Protein AF-A0A969XQP1-F1 (afdb_monomer)

Neare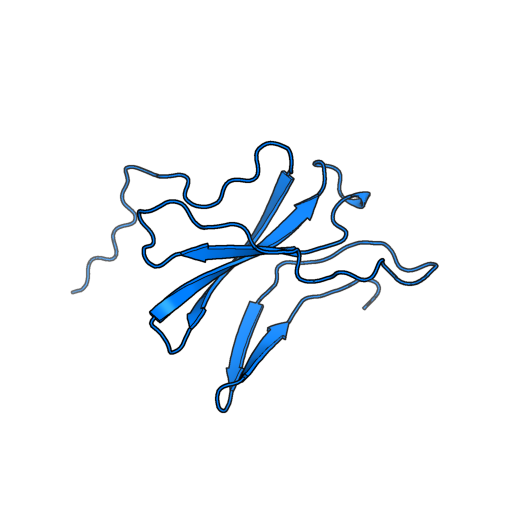st PDB structures (foldseek):
  3vsf-assembly4_D  TM=7.258E-01  e=1.001E-01  Acetivibrio thermocellus ATCC 27405
  5ay9-assembly1_A  TM=5.549E-01  e=4.417E-02  Ruminococcus albus 7 = DSM 20455
  6xn2-assembly2_B  TM=7.664E-01  e=2.670E-01  Xanthomonas citri pv. citri str. 306
  6xn1-assembly1_A  TM=7.676E-01  e=2.978E-01  Xanthomonas citri pv. citri str. 306
  3wau-assembly1_A  TM=5.712E-01  e=1.371E+00  Bacteroides fragilis NCTC 9343

Radius of gyration: 15.29 Å; Cα contacts (8 Å, |Δi|>4): 199; chains: 1; bounding box: 38×35×37 Å

Mean predicted aligned error: 5.05 Å

Sequence (103 aa):
MRTLRLDGPWRRIVHYPDRHLNDFCLFRDRDGVWHAIGIVGTGTWDSEQTLFHAVGDDLEAPFTPLPDVLAEPAAAGVAPQKHAPFVICREGVYHLFYRRPPG

Foldseek 3Di:
DDPPDPDDDDDDQEDDPQKDWDAWDWDAAPVQKIKIKGFIARPDQQRRQFIWIWIDNDPRHHTHTDDTPPPDADDPPFRRHKDHWDWDDDPRDIDIDIDGPPD

Structure (mmCIF, N/CA/C/O backbone):
data_AF-A0A969XQP1-F1
#
_entry.id   AF-A0A969XQP1-F1
#
loop_
_atom_site.group_PDB
_atom_site.id
_atom_site.type_symbol
_atom_site.label_atom_id
_atom_site.label_alt_id
_atom_site.label_comp_id
_atom_site.label_asym_id
_atom_site.label_entity_id
_atom_site.label_seq_id
_atom_site.pdbx_PDB_ins_code
_atom_site.Cartn_x
_atom_site.Cartn_y
_atom_site.Cartn_z
_atom_site.occupancy
_atom_site.B_iso_or_equiv
_atom_site.auth_seq_id
_atom_site.auth_comp_id
_atom_site.auth_asym_id
_atom_site.auth_atom_id
_atom_site.pdbx_PDB_model_num
ATOM 1 N N . MET A 1 1 ? -23.831 23.789 9.005 1.00 57.47 1 MET A N 1
ATOM 2 C CA . MET A 1 1 ? -22.797 23.628 7.955 1.00 57.47 1 MET A CA 1
ATOM 3 C C . MET A 1 1 ? -21.629 22.863 8.554 1.00 57.47 1 MET A C 1
ATOM 5 O O . MET A 1 1 ? -21.173 23.254 9.619 1.00 57.47 1 MET A O 1
ATOM 9 N N . ARG A 1 2 ? -21.176 21.766 7.933 1.00 62.16 2 ARG A N 1
ATOM 10 C CA . ARG A 1 2 ? -19.904 21.128 8.310 1.00 62.16 2 ARG A CA 1
ATOM 11 C C . ARG A 1 2 ? -18.780 21.947 7.682 1.00 62.16 2 ARG A C 1
ATOM 13 O O . ARG A 1 2 ? -18.635 21.934 6.465 1.00 62.16 2 ARG A O 1
ATOM 20 N N . THR A 1 3 ? -18.019 22.669 8.493 1.00 70.50 3 THR A N 1
ATOM 21 C CA . THR A 1 3 ? -16.763 23.275 8.047 1.00 70.50 3 THR A CA 1
ATOM 22 C C . THR A 1 3 ? -15.738 22.151 7.941 1.00 70.50 3 THR A C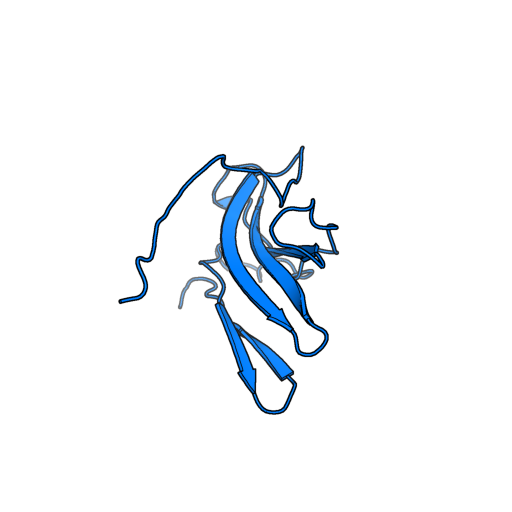 1
ATOM 24 O O . THR A 1 3 ? -15.233 21.679 8.956 1.00 70.50 3 THR A O 1
ATOM 27 N N . LEU A 1 4 ? -15.486 21.660 6.727 1.00 73.69 4 LEU A N 1
ATOM 28 C CA . LEU A 1 4 ? -14.368 20.754 6.475 1.00 73.69 4 LEU A CA 1
ATOM 29 C C . LEU A 1 4 ? -13.098 21.601 6.523 1.00 73.69 4 LEU A C 1
ATOM 31 O O . LEU A 1 4 ? -12.833 22.379 5.609 1.00 73.69 4 LEU A O 1
ATOM 35 N N . ARG A 1 5 ? -12.359 21.511 7.626 1.00 84.69 5 ARG A N 1
ATOM 36 C CA . ARG A 1 5 ? -11.082 22.199 7.782 1.00 84.69 5 ARG A CA 1
ATOM 37 C C . ARG A 1 5 ? -9.969 21.182 7.575 1.00 84.69 5 ARG A C 1
ATOM 39 O O . ARG A 1 5 ? -9.907 20.190 8.292 1.00 84.69 5 ARG A O 1
ATOM 46 N N . LEU A 1 6 ? -9.118 21.430 6.585 1.00 83.38 6 LEU A N 1
ATOM 47 C CA . LEU A 1 6 ? -7.792 20.826 6.546 1.00 83.38 6 LEU A CA 1
ATOM 48 C C . LEU A 1 6 ? -6.948 21.611 7.548 1.00 83.38 6 LEU A C 1
ATOM 50 O O . LEU A 1 6 ? -6.759 22.814 7.375 1.00 83.38 6 LEU A O 1
ATOM 54 N N . ASP A 1 7 ? -6.534 20.960 8.628 1.00 82.81 7 ASP A N 1
ATOM 55 C CA . ASP A 1 7 ? -5.799 21.594 9.719 1.00 82.81 7 ASP A CA 1
ATOM 56 C C . ASP A 1 7 ? -4.662 20.682 10.166 1.00 82.81 7 ASP A C 1
ATOM 58 O O . ASP A 1 7 ? -4.780 19.456 10.128 1.00 82.81 7 ASP A O 1
ATOM 62 N N . GLY A 1 8 ? -3.559 21.299 10.574 1.00 82.69 8 GLY A N 1
ATOM 63 C CA . GLY A 1 8 ? -2.463 20.601 11.233 1.00 82.69 8 GLY A CA 1
ATOM 64 C C . GLY A 1 8 ? -2.687 20.481 12.748 1.00 82.69 8 GLY A C 1
ATOM 65 O O . GLY A 1 8 ? -3.742 20.860 13.255 1.00 82.69 8 GLY A O 1
ATOM 66 N N . PRO A 1 9 ? -1.674 20.013 13.500 1.00 88.06 9 PRO A N 1
ATOM 67 C CA . PRO A 1 9 ? -0.328 19.656 13.044 1.00 88.06 9 PRO A CA 1
ATOM 68 C C . PRO A 1 9 ? -0.288 18.347 12.236 1.00 88.06 9 PRO A C 1
ATOM 70 O O . PRO A 1 9 ? -0.952 17.373 12.583 1.00 88.06 9 PRO A O 1
ATOM 73 N N . TRP A 1 10 ? 0.528 18.310 11.177 1.00 89.81 10 TRP A N 1
ATOM 74 C CA . TRP A 1 10 ? 0.726 17.112 10.351 1.00 89.81 10 TRP A CA 1
ATOM 75 C C . TRP A 1 10 ? 1.570 16.065 11.080 1.00 89.81 10 TRP A C 1
ATOM 77 O O . TRP A 1 10 ? 2.537 16.405 11.764 1.00 89.81 10 TRP A O 1
ATOM 87 N N . ARG A 1 11 ? 1.238 14.783 10.900 1.00 90.00 11 ARG A N 1
ATOM 88 C CA . ARG A 1 11 ? 1.954 13.655 11.511 1.00 90.00 11 ARG A CA 1
ATOM 89 C C . ARG A 1 11 ? 2.317 12.612 10.463 1.00 90.00 11 ARG A C 1
ATOM 91 O O . ARG A 1 11 ? 1.577 12.394 9.508 1.00 90.00 11 ARG A O 1
ATOM 98 N N . ARG A 1 12 ? 3.452 11.942 10.669 1.00 93.62 12 ARG A N 1
ATOM 99 C CA . ARG A 1 12 ? 3.862 10.782 9.872 1.00 93.62 12 ARG A CA 1
ATOM 100 C C . ARG A 1 12 ? 3.395 9.509 10.567 1.00 93.62 12 ARG A C 1
ATOM 102 O O . ARG A 1 12 ? 3.940 9.159 11.609 1.00 93.62 12 ARG A O 1
ATOM 109 N N . ILE A 1 13 ? 2.416 8.834 9.973 1.00 95.38 13 ILE A N 1
ATOM 110 C CA . ILE A 1 13 ? 1.826 7.601 10.519 1.00 95.38 13 ILE A CA 1
ATOM 111 C C . ILE A 1 13 ? 2.283 6.341 9.782 1.00 95.38 13 ILE A C 1
ATOM 113 O O . ILE A 1 13 ? 2.433 5.296 10.399 1.00 95.38 13 ILE A O 1
ATOM 117 N N . VAL A 1 14 ? 2.608 6.442 8.492 1.00 97.00 14 VAL A N 1
ATOM 118 C CA . VAL A 1 14 ? 3.251 5.365 7.729 1.00 97.00 14 VAL A CA 1
ATOM 119 C C . VAL A 1 14 ? 4.727 5.708 7.563 1.00 97.00 14 VAL A C 1
ATOM 121 O O . VAL A 1 14 ? 5.068 6.816 7.141 1.00 97.00 14 VAL A O 1
ATOM 124 N N . HIS A 1 15 ? 5.616 4.777 7.911 1.00 95.12 15 HIS A N 1
ATOM 125 C CA . HIS A 1 15 ? 7.056 4.991 7.821 1.00 95.12 15 HIS A CA 1
ATOM 126 C C . HIS A 1 15 ? 7.800 3.700 7.481 1.00 95.12 15 HIS A C 1
ATOM 128 O O . HIS A 1 15 ? 7.711 2.715 8.206 1.00 95.12 15 HIS A O 1
ATOM 134 N N . TYR A 1 16 ? 8.578 3.752 6.401 1.00 95.69 16 TYR A N 1
ATOM 135 C CA . TYR A 1 16 ? 9.530 2.721 6.004 1.00 95.69 16 TYR A CA 1
ATOM 136 C C . TYR A 1 16 ? 10.895 3.409 5.854 1.00 95.69 16 TYR A C 1
ATOM 138 O O . TYR A 1 16 ? 11.089 4.114 4.867 1.00 95.69 16 TYR A O 1
ATOM 146 N N . PRO A 1 17 ? 11.811 3.291 6.832 1.00 93.31 17 PRO A N 1
ATOM 147 C CA . PRO A 1 17 ? 13.015 4.128 6.890 1.00 93.31 17 PRO A CA 1
ATOM 148 C C . PRO A 1 17 ? 13.935 3.963 5.675 1.00 93.31 17 PRO A C 1
ATOM 150 O O . PRO A 1 17 ? 14.539 4.935 5.233 1.00 93.31 17 PRO A O 1
ATOM 153 N N . ASP A 1 18 ? 13.981 2.758 5.107 1.00 94.31 18 ASP A N 1
ATOM 154 C CA . ASP A 1 18 ? 14.899 2.402 4.021 1.00 94.31 18 ASP A CA 1
ATOM 155 C C . ASP A 1 18 ? 14.204 2.314 2.654 1.00 94.31 18 ASP A C 1
ATOM 157 O O . ASP A 1 18 ? 14.742 1.733 1.710 1.00 94.31 18 ASP A O 1
ATOM 161 N N . ARG A 1 19 ? 12.969 2.826 2.540 1.00 94.12 19 ARG A N 1
ATOM 162 C CA . ARG A 1 19 ? 12.157 2.682 1.325 1.00 94.12 19 ARG A CA 1
ATOM 163 C C . ARG A 1 19 ? 11.506 3.996 0.927 1.00 94.12 19 ARG A C 1
ATOM 165 O O . ARG A 1 19 ? 11.007 4.751 1.757 1.00 94.12 19 ARG A O 1
ATOM 172 N N . HIS A 1 20 ? 11.471 4.236 -0.374 1.00 94.44 20 HIS A N 1
ATOM 173 C CA . HIS A 1 20 ? 10.697 5.316 -0.960 1.00 94.44 20 HIS A CA 1
ATOM 174 C C . HIS A 1 20 ? 9.229 4.907 -1.035 1.00 94.44 20 HIS A C 1
ATOM 176 O O . HIS A 1 20 ? 8.929 3.840 -1.569 1.00 94.44 20 HIS A O 1
ATOM 182 N N . LEU A 1 21 ? 8.340 5.755 -0.517 1.00 95.25 21 LEU A N 1
ATOM 183 C CA . LEU A 1 21 ? 6.894 5.594 -0.637 1.00 95.25 21 LEU A CA 1
ATOM 184 C C . LEU A 1 21 ? 6.351 6.645 -1.600 1.00 95.25 21 LEU A C 1
ATOM 186 O O . LEU A 1 21 ? 6.764 7.804 -1.543 1.00 95.25 21 LEU A O 1
ATOM 190 N N . ASN A 1 22 ? 5.395 6.237 -2.419 1.00 93.31 22 ASN A N 1
ATOM 191 C CA . ASN A 1 22 ? 4.704 7.099 -3.369 1.00 93.31 22 ASN A CA 1
ATOM 192 C C . ASN A 1 22 ? 3.181 6.862 -3.249 1.00 93.31 22 ASN A C 1
ATOM 194 O O . ASN A 1 22 ? 2.718 6.422 -2.191 1.00 93.31 22 ASN A O 1
ATOM 198 N N . ASP A 1 23 ? 2.402 7.191 -4.281 1.00 94.94 23 ASP A N 1
ATOM 199 C CA . ASP A 1 23 ? 0.939 7.155 -4.315 1.00 94.94 23 ASP A CA 1
ATOM 200 C C . ASP A 1 23 ? 0.337 5.968 -3.555 1.00 94.94 23 ASP A C 1
ATOM 202 O O . ASP A 1 23 ? 0.688 4.802 -3.769 1.00 94.94 23 ASP A O 1
ATOM 206 N N . PHE A 1 24 ? -0.618 6.275 -2.681 1.00 96.19 24 PHE A N 1
ATOM 207 C CA . PHE A 1 24 ? -1.266 5.303 -1.813 1.00 96.19 24 PHE A CA 1
ATOM 208 C C . PHE A 1 24 ? -2.782 5.483 -1.798 1.00 96.19 24 PHE A C 1
ATOM 210 O O . PHE A 1 24 ? -3.314 6.557 -2.077 1.00 96.19 24 PHE A O 1
ATOM 217 N N . CYS A 1 25 ? -3.476 4.421 -1.404 1.00 97.06 25 CYS A N 1
ATOM 218 C CA . CYS A 1 25 ? -4.865 4.459 -0.985 1.00 97.06 25 CYS A CA 1
ATOM 219 C C . CYS A 1 25 ? -4.982 4.118 0.499 1.00 97.06 25 CYS A C 1
ATOM 221 O O . CYS A 1 25 ? -4.223 3.303 1.034 1.00 97.06 25 CYS A O 1
ATOM 223 N N . LEU A 1 26 ? -5.968 4.735 1.142 1.00 97.38 26 LEU A N 1
ATOM 224 C CA . LEU A 1 26 ? -6.340 4.492 2.527 1.00 97.38 26 LEU A CA 1
ATOM 225 C C . LEU A 1 26 ? -7.789 4.001 2.558 1.00 97.38 26 LEU A C 1
ATOM 227 O O . LEU A 1 26 ? -8.663 4.619 1.950 1.00 97.38 26 LEU A O 1
ATOM 231 N N . PHE A 1 27 ? -8.056 2.917 3.276 1.00 97.50 27 PHE A N 1
ATOM 232 C CA . PHE A 1 27 ? -9.416 2.436 3.516 1.00 97.50 27 PHE A CA 1
ATOM 233 C C . PHE A 1 27 ? -9.547 1.876 4.930 1.00 97.50 27 PHE A C 1
ATOM 235 O O . PHE A 1 27 ? -8.554 1.506 5.552 1.00 97.50 27 PHE A O 1
ATOM 242 N N . ARG A 1 28 ? -10.778 1.836 5.441 1.00 97.69 28 ARG A N 1
ATOM 243 C CA . ARG A 1 28 ? -11.102 1.209 6.723 1.00 97.69 28 ARG A CA 1
ATOM 244 C C . ARG A 1 28 ? -11.824 -0.103 6.467 1.00 97.69 28 ARG A C 1
ATOM 246 O O . ARG A 1 28 ? -12.745 -0.136 5.643 1.00 97.69 28 ARG A O 1
ATOM 253 N N . ASP A 1 29 ? -11.399 -1.169 7.127 1.00 97.12 29 ASP A N 1
ATOM 254 C CA . ASP A 1 29 ? -12.051 -2.463 7.007 1.00 97.12 29 ASP A CA 1
ATOM 255 C C . ASP A 1 29 ? -13.322 -2.562 7.883 1.00 97.12 29 ASP A C 1
ATOM 257 O O . ASP A 1 29 ? -13.777 -1.578 8.476 1.00 97.12 29 ASP A O 1
ATOM 261 N N . ARG A 1 30 ? -13.950 -3.742 7.907 1.00 96.31 30 ARG A N 1
ATOM 262 C CA . ARG A 1 30 ? -15.183 -4.008 8.668 1.00 96.31 30 ARG A CA 1
ATOM 263 C C . ARG A 1 30 ? -14.948 -4.138 10.168 1.00 96.31 30 ARG A C 1
ATOM 265 O O . ARG A 1 30 ? -15.886 -3.894 10.924 1.00 96.31 30 ARG A O 1
ATOM 272 N N . ASP A 1 31 ? -13.730 -4.476 10.570 1.00 96.50 31 ASP A N 1
ATOM 273 C CA . ASP A 1 31 ? -13.325 -4.591 11.969 1.00 96.50 31 ASP A CA 1
ATOM 274 C C . ASP A 1 31 ? -12.864 -3.234 12.530 1.00 96.50 31 ASP A C 1
ATOM 276 O O . ASP A 1 31 ? -12.665 -3.066 13.731 1.00 96.50 31 ASP A O 1
ATOM 280 N N . GLY A 1 32 ? -12.787 -2.219 11.666 1.00 96.88 32 GLY A N 1
ATOM 281 C CA . GLY A 1 32 ? -12.459 -0.851 12.024 1.00 96.88 32 GLY A CA 1
ATOM 282 C C . GLY A 1 32 ? -10.970 -0.533 11.927 1.00 96.88 32 GLY A C 1
ATOM 283 O O . GLY A 1 32 ? -10.603 0.579 12.318 1.00 96.88 32 GLY A O 1
ATOM 284 N N . VAL A 1 33 ? -10.159 -1.436 11.372 1.00 98.06 33 VAL A N 1
ATOM 285 C CA . VAL A 1 33 ? -8.725 -1.260 11.128 1.00 98.06 33 VAL A CA 1
ATOM 286 C C . VAL A 1 33 ? -8.523 -0.420 9.869 1.00 98.06 33 VAL A C 1
ATOM 288 O O . VAL A 1 33 ? -9.203 -0.588 8.853 1.00 98.06 33 VAL A O 1
ATOM 291 N N . TRP A 1 34 ? -7.591 0.524 9.920 1.00 98.50 34 TRP A N 1
ATOM 292 C CA . TRP A 1 34 ? -7.155 1.293 8.761 1.00 98.50 34 TRP A CA 1
ATOM 293 C C . TRP A 1 34 ? -6.060 0.560 8.009 1.00 98.50 34 TRP A C 1
ATOM 295 O O . TRP A 1 34 ? -5.113 0.0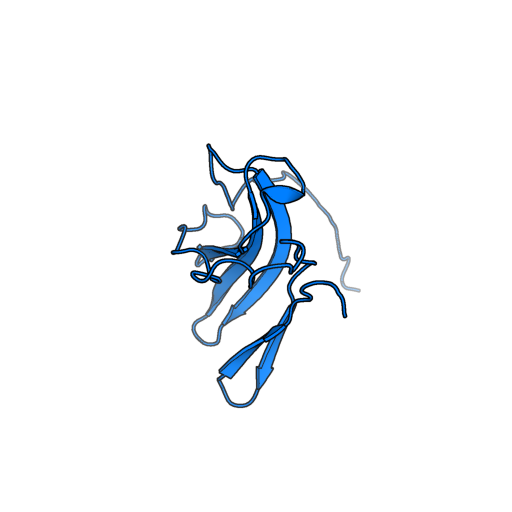62 8.605 1.00 98.50 34 TRP A O 1
ATOM 305 N N . HIS A 1 35 ? -6.160 0.557 6.686 1.00 98.50 35 HIS A N 1
ATOM 306 C CA . HIS A 1 35 ? -5.186 -0.022 5.775 1.00 98.50 35 HIS A CA 1
ATOM 307 C C . HIS A 1 35 ? -4.632 1.072 4.873 1.00 98.50 35 HIS A C 1
ATOM 309 O O . HIS A 1 35 ? -5.390 1.736 4.163 1.00 98.50 35 HIS A O 1
ATOM 315 N N . ALA A 1 36 ? -3.311 1.222 4.865 1.00 98.19 36 ALA A N 1
ATOM 316 C CA . 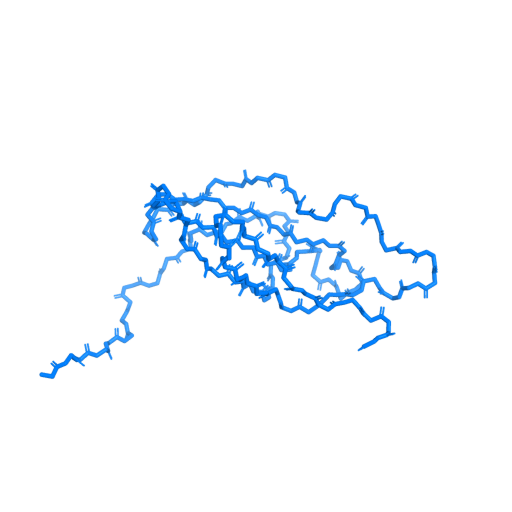ALA A 1 36 ? -2.583 2.013 3.886 1.00 98.19 36 ALA A CA 1
ATOM 317 C C . ALA A 1 36 ? -1.860 1.064 2.926 1.00 98.19 36 ALA A C 1
ATOM 319 O O . ALA A 1 36 ? -1.045 0.245 3.357 1.00 98.19 36 ALA A O 1
ATOM 320 N N . ILE A 1 37 ? -2.167 1.172 1.634 1.00 97.81 37 ILE A N 1
ATOM 321 C CA . ILE A 1 37 ? -1.510 0.4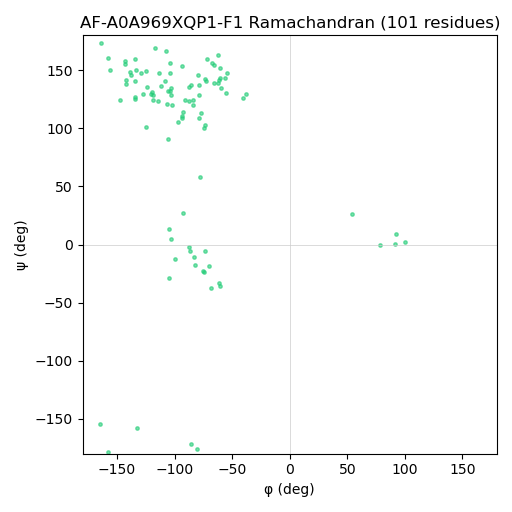13 0.565 1.00 97.81 37 ILE A CA 1
ATOM 322 C C . ILE A 1 37 ? -1.035 1.400 -0.488 1.00 97.81 37 ILE A C 1
ATOM 324 O O . ILE A 1 37 ? -1.827 2.220 -0.947 1.00 97.81 37 ILE A O 1
ATOM 328 N N . GLY A 1 38 ? 0.225 1.323 -0.900 1.00 96.00 38 GLY A N 1
ATOM 329 C CA . GLY A 1 38 ? 0.770 2.266 -1.872 1.00 96.00 38 GLY A CA 1
ATOM 330 C C . GLY A 1 38 ? 2.068 1.812 -2.502 1.00 96.00 38 GLY A C 1
ATOM 331 O O . GLY A 1 38 ? 2.626 0.784 -2.132 1.00 96.00 38 GLY A O 1
ATOM 332 N N . ILE A 1 39 ? 2.532 2.571 -3.483 1.00 94.50 39 ILE A N 1
ATOM 333 C CA . ILE A 1 39 ? 3.746 2.268 -4.238 1.00 94.50 39 ILE A CA 1
ATOM 334 C C . ILE A 1 39 ? 4.968 2.350 -3.324 1.00 94.50 39 ILE A C 1
ATOM 336 O O . ILE A 1 39 ? 5.079 3.251 -2.487 1.00 94.50 39 ILE A O 1
ATOM 340 N N . VAL A 1 40 ? 5.890 1.401 -3.491 1.00 93.94 40 VAL A N 1
ATOM 341 C CA . VAL A 1 40 ? 7.131 1.355 -2.722 1.00 93.94 40 VAL A CA 1
ATOM 342 C C . VAL A 1 40 ? 8.322 0.900 -3.562 1.00 93.94 40 VAL A C 1
ATOM 344 O O . VAL A 1 40 ? 8.206 -0.009 -4.384 1.00 93.94 40 VAL A O 1
ATOM 347 N N . GLY A 1 41 ? 9.482 1.511 -3.318 1.00 92.00 41 GLY A N 1
ATOM 348 C CA . GLY A 1 41 ? 10.739 1.208 -4.002 1.00 92.00 41 GLY A CA 1
ATOM 349 C C . GLY A 1 41 ? 11.959 1.784 -3.278 1.00 92.00 41 GLY A C 1
ATOM 350 O O . GLY A 1 41 ? 11.933 2.019 -2.070 1.00 92.00 41 GLY A O 1
ATOM 351 N N . THR A 1 42 ? 13.033 2.034 -4.021 1.00 92.12 42 THR A N 1
ATOM 352 C CA . THR A 1 42 ? 14.278 2.677 -3.560 1.00 92.12 42 THR A CA 1
ATOM 353 C C . THR A 1 42 ? 14.390 4.144 -3.994 1.00 92.12 42 THR A C 1
ATOM 355 O O . THR A 1 42 ? 15.408 4.783 -3.745 1.00 92.12 42 THR A O 1
ATOM 358 N N . GLY A 1 43 ? 13.348 4.692 -4.630 1.00 89.38 43 GLY A N 1
ATOM 359 C CA . GLY A 1 43 ? 13.292 6.084 -5.099 1.00 89.38 43 GLY A CA 1
ATOM 360 C C . GLY A 1 43 ? 13.576 6.252 -6.588 1.00 89.38 43 GLY A C 1
ATOM 361 O O . GLY A 1 43 ? 13.571 7.373 -7.090 1.00 89.38 43 GLY A O 1
ATOM 362 N N . THR A 1 44 ? 13.801 5.152 -7.307 1.00 88.25 44 THR A N 1
ATOM 363 C CA . THR A 1 44 ? 13.811 5.141 -8.770 1.00 88.25 44 THR A CA 1
ATOM 364 C C . THR A 1 44 ? 12.523 4.525 -9.289 1.00 88.25 44 THR A C 1
ATOM 366 O O . THR A 1 44 ? 11.977 3.598 -8.692 1.00 88.25 44 THR A O 1
ATOM 369 N N . TRP A 1 45 ? 12.061 4.993 -10.438 1.00 82.31 45 TRP A N 1
ATOM 370 C CA . TRP A 1 45 ? 10.834 4.489 -11.043 1.00 82.31 45 TRP A CA 1
ATOM 371 C C . TRP A 1 45 ? 10.891 2.984 -11.366 1.00 82.31 45 TRP A C 1
ATOM 373 O O . TRP A 1 45 ? 9.926 2.258 -11.150 1.00 82.31 45 TRP A O 1
ATOM 383 N N . ASP A 1 46 ? 12.059 2.473 -11.768 1.00 83.69 46 ASP A N 1
ATOM 384 C CA . ASP A 1 46 ? 12.256 1.039 -12.024 1.00 83.69 46 ASP A CA 1
ATOM 385 C C . ASP A 1 46 ? 12.244 0.183 -10.748 1.00 83.69 46 ASP A C 1
ATOM 387 O O . ASP A 1 46 ? 12.058 -1.030 -10.812 1.00 83.69 46 ASP A O 1
ATOM 391 N N . SER A 1 47 ? 12.433 0.782 -9.570 1.00 87.12 47 SER A N 1
ATOM 392 C CA . SER A 1 47 ? 12.421 0.053 -8.295 1.00 87.12 47 SER A CA 1
ATOM 393 C C . SER A 1 47 ? 11.020 -0.176 -7.726 1.00 87.12 47 SER A C 1
ATOM 395 O O . SER A 1 47 ? 10.874 -0.951 -6.781 1.00 87.12 47 SER A O 1
ATOM 397 N N . GLU A 1 48 ? 9.994 0.471 -8.287 1.00 89.00 48 GLU A N 1
ATOM 398 C CA . GLU A 1 48 ? 8.608 0.473 -7.796 1.00 89.00 48 GLU A CA 1
ATOM 399 C C . GLU A 1 48 ? 7.859 -0.828 -8.158 1.00 89.00 48 GLU A C 1
ATOM 401 O O . GLU A 1 48 ? 6.817 -0.848 -8.812 1.00 89.00 48 GLU A O 1
ATOM 406 N N . GLN A 1 49 ? 8.424 -1.952 -7.709 1.00 85.31 49 GLN A N 1
ATOM 407 C CA . GLN A 1 49 ? 8.041 -3.314 -8.083 1.00 85.31 49 GLN A CA 1
ATOM 408 C C . GLN A 1 49 ? 6.943 -3.923 -7.245 1.00 85.31 49 GLN A C 1
ATOM 410 O O . GLN A 1 49 ? 6.539 -5.058 -7.495 1.00 85.31 49 GLN A O 1
ATOM 415 N N . THR A 1 50 ? 6.439 -3.230 -6.238 1.00 90.19 50 THR A N 1
ATOM 416 C CA . THR A 1 50 ? 5.455 -3.783 -5.313 1.00 90.19 50 THR A CA 1
ATOM 417 C C . THR A 1 50 ? 4.670 -2.676 -4.626 1.00 90.19 50 THR A C 1
ATOM 419 O O . THR A 1 50 ? 4.818 -1.502 -4.965 1.00 90.19 50 THR A O 1
ATOM 422 N N . LEU A 1 51 ? 3.769 -3.065 -3.730 1.00 94.44 51 LEU A N 1
ATOM 423 C CA . LEU A 1 51 ? 2.991 -2.145 -2.920 1.00 94.44 51 LEU A CA 1
ATOM 424 C C . LEU A 1 51 ? 3.275 -2.431 -1.449 1.00 94.44 51 LEU A C 1
ATOM 426 O O . LEU A 1 51 ? 3.164 -3.585 -1.030 1.00 94.44 51 LEU A O 1
ATOM 430 N N . PHE A 1 52 ? 3.603 -1.397 -0.677 1.00 96.50 52 PHE A N 1
ATOM 431 C CA . PHE A 1 52 ? 3.659 -1.520 0.772 1.00 96.50 52 PHE A CA 1
ATOM 432 C C . PHE A 1 52 ? 2.250 -1.778 1.301 1.00 96.50 52 PHE A C 1
ATOM 434 O O . PHE A 1 52 ? 1.262 -1.352 0.698 1.00 96.50 52 PHE A O 1
ATOM 441 N N . HIS A 1 53 ? 2.158 -2.418 2.460 1.00 97.94 53 HIS A N 1
ATOM 442 C CA . HIS A 1 53 ? 0.912 -2.551 3.202 1.00 97.94 53 HIS A CA 1
ATOM 443 C C . HIS A 1 53 ? 1.199 -2.248 4.665 1.00 97.94 53 HIS A C 1
ATOM 445 O O . HIS A 1 53 ? 2.102 -2.823 5.254 1.00 97.94 53 HIS A O 1
ATOM 451 N N . ALA A 1 54 ? 0.476 -1.309 5.258 1.00 98.50 54 ALA A N 1
ATOM 452 C CA . ALA A 1 54 ? 0.542 -1.049 6.688 1.00 98.50 54 ALA A CA 1
ATOM 453 C C . ALA A 1 54 ? -0.868 -0.931 7.269 1.00 98.50 54 ALA A C 1
ATOM 455 O O . ALA A 1 54 ? -1.789 -0.497 6.571 1.00 98.50 54 ALA A O 1
ATOM 456 N N . VAL A 1 55 ? -1.025 -1.307 8.536 1.00 98.62 55 VAL A N 1
ATOM 457 C CA . VAL A 1 55 ? -2.308 -1.264 9.248 1.00 98.62 55 VAL A CA 1
ATOM 458 C C . VAL A 1 55 ? -2.221 -0.457 10.534 1.00 98.62 55 VAL A C 1
ATOM 460 O O . VAL A 1 55 ? -1.173 -0.423 11.173 1.00 98.62 55 VAL A O 1
ATOM 463 N N . GLY A 1 56 ? -3.314 0.179 10.935 1.00 98.12 56 GLY A N 1
ATOM 464 C CA . GLY A 1 56 ? -3.387 0.909 12.197 1.00 98.12 56 GLY A CA 1
ATOM 465 C C . GLY A 1 56 ? -4.815 1.040 12.705 1.00 98.12 56 GLY A C 1
ATOM 466 O O . GLY A 1 56 ? -5.756 1.122 11.922 1.00 98.12 56 GLY A O 1
ATOM 467 N N . ASP A 1 57 ? -4.979 1.097 14.021 1.00 97.44 57 ASP A N 1
ATOM 468 C CA . ASP A 1 57 ? -6.299 1.263 14.643 1.00 97.44 57 ASP A CA 1
ATOM 469 C C . ASP A 1 57 ? -6.748 2.739 14.672 1.00 97.44 57 ASP A C 1
ATOM 471 O O . ASP A 1 57 ? -7.934 3.041 14.812 1.00 97.44 57 ASP A O 1
ATOM 475 N N . ASP A 1 58 ? -5.802 3.668 14.496 1.00 94.06 58 ASP A N 1
ATOM 476 C CA . ASP A 1 58 ? -5.985 5.116 14.611 1.00 94.06 58 ASP A CA 1
ATOM 477 C C . ASP A 1 58 ? -5.153 5.861 13.548 1.00 94.06 58 ASP A C 1
ATOM 479 O O . ASP A 1 58 ? -3.991 5.532 13.313 1.00 94.06 58 ASP A O 1
ATOM 483 N N . LEU A 1 59 ? -5.734 6.897 12.932 1.00 92.62 59 LEU A N 1
ATOM 484 C CA . LEU A 1 59 ? -5.064 7.797 11.983 1.00 92.62 59 LEU A CA 1
ATOM 485 C C . LEU A 1 59 ? -4.091 8.778 12.652 1.00 92.62 59 LEU A C 1
ATOM 487 O O . LEU A 1 59 ? -3.402 9.522 11.956 1.00 92.62 59 LEU A O 1
ATOM 491 N N . GLU A 1 60 ? -4.030 8.806 13.982 1.00 91.88 60 GLU A N 1
ATOM 492 C CA . GLU A 1 60 ? -3.067 9.599 14.746 1.00 91.88 60 GLU A CA 1
ATOM 493 C C . GLU A 1 60 ? -1.858 8.801 15.251 1.00 91.88 60 GLU A C 1
ATOM 495 O O . GLU A 1 60 ? -0.874 9.410 15.693 1.00 91.88 60 GLU A O 1
ATOM 500 N N . ALA A 1 61 ? -1.914 7.468 15.176 1.00 94.25 61 ALA A N 1
ATOM 501 C CA . ALA A 1 61 ? -0.888 6.560 15.675 1.00 94.25 61 ALA A CA 1
ATOM 502 C C . ALA A 1 61 ? -0.026 5.979 14.536 1.00 94.25 61 ALA A C 1
ATOM 504 O O . ALA A 1 61 ? -0.471 5.914 13.388 1.00 94.25 61 ALA A O 1
ATOM 505 N N . PRO A 1 62 ? 1.214 5.538 14.821 1.00 96.69 62 PRO A N 1
ATOM 506 C CA . PRO A 1 62 ? 2.023 4.824 13.840 1.00 96.69 62 PRO A CA 1
ATOM 507 C C . PRO A 1 62 ? 1.344 3.536 13.365 1.00 96.69 62 PRO A C 1
ATOM 509 O O . PRO A 1 62 ? 0.863 2.742 14.172 1.00 96.69 62 PRO A O 1
ATOM 512 N N . PHE A 1 63 ? 1.357 3.311 12.055 1.00 98.31 63 PHE A N 1
ATOM 513 C CA . PHE A 1 63 ? 0.881 2.077 11.446 1.00 98.31 63 PHE A CA 1
ATOM 514 C C . PHE A 1 63 ? 1.952 0.990 11.562 1.00 98.31 63 PHE A C 1
ATOM 516 O O . PHE A 1 63 ? 3.150 1.255 11.447 1.00 98.31 63 PHE A O 1
ATOM 523 N N . THR A 1 64 ? 1.503 -0.249 11.730 1.00 98.31 64 THR A N 1
ATOM 524 C CA . THR A 1 64 ? 2.331 -1.453 11.707 1.00 98.31 64 THR A CA 1
ATOM 525 C C . THR A 1 64 ? 2.537 -1.907 10.260 1.00 98.31 64 THR A C 1
ATOM 527 O O . THR A 1 64 ? 1.551 -2.196 9.575 1.00 98.31 64 THR A O 1
ATOM 530 N N . PRO A 1 65 ? 3.787 -1.979 9.768 1.00 98.00 65 PRO A N 1
ATOM 531 C CA . PRO A 1 65 ? 4.091 -2.560 8.465 1.00 98.00 65 PRO A CA 1
ATOM 532 C C . PRO A 1 65 ? 3.688 -4.036 8.387 1.00 98.00 65 PRO A C 1
ATOM 534 O O . PRO A 1 65 ? 3.899 -4.802 9.325 1.00 98.00 65 PRO A O 1
ATOM 537 N N . LEU A 1 66 ? 3.165 -4.434 7.236 1.00 97.19 66 LEU A N 1
ATOM 538 C CA . LEU A 1 66 ? 2.885 -5.809 6.842 1.00 97.19 66 LEU A CA 1
ATOM 539 C C . LEU A 1 66 ? 3.752 -6.173 5.625 1.00 97.19 66 LEU A C 1
ATOM 541 O O . LEU A 1 66 ? 4.392 -5.293 5.039 1.00 97.19 66 LEU A O 1
ATOM 545 N N . PRO A 1 67 ? 3.812 -7.460 5.238 1.00 96.00 67 PRO A N 1
ATOM 546 C CA . PRO A 1 67 ? 4.460 -7.853 3.995 1.00 96.00 67 PRO A CA 1
ATOM 547 C C . PRO A 1 67 ? 3.900 -7.094 2.788 1.00 96.00 67 PRO A C 1
ATOM 549 O O . PRO A 1 67 ? 2.713 -6.769 2.736 1.00 96.00 67 PRO A O 1
ATOM 552 N N . ASP A 1 68 ? 4.758 -6.849 1.800 1.00 94.12 68 ASP A N 1
ATOM 553 C CA . ASP A 1 68 ? 4.343 -6.206 0.558 1.00 94.12 68 ASP A CA 1
ATOM 554 C C . ASP A 1 68 ? 3.275 -7.029 -0.174 1.00 94.12 68 ASP A C 1
ATOM 556 O O . ASP A 1 68 ? 3.330 -8.259 -0.224 1.00 94.12 68 ASP A O 1
ATOM 560 N N . VAL A 1 69 ? 2.315 -6.342 -0.797 1.00 92.94 69 VAL A N 1
ATOM 561 C CA . VAL A 1 69 ? 1.129 -6.983 -1.390 1.00 92.94 69 VAL A CA 1
ATOM 562 C C . VAL A 1 69 ? 1.483 -7.833 -2.610 1.00 92.94 69 VAL A C 1
ATOM 564 O O . VAL A 1 69 ? 0.878 -8.873 -2.857 1.00 92.94 69 VAL A O 1
ATOM 567 N N . LEU A 1 70 ? 2.438 -7.373 -3.420 1.00 87.75 70 LEU A N 1
ATOM 568 C CA . LEU A 1 70 ? 2.795 -8.018 -4.680 1.00 87.75 70 LEU A CA 1
ATOM 569 C C . LEU A 1 70 ? 4.133 -8.730 -4.486 1.00 87.75 70 LEU A C 1
ATOM 571 O O . LEU A 1 70 ? 5.191 -8.131 -4.655 1.00 87.75 70 LEU A O 1
ATOM 575 N N . ALA A 1 71 ? 4.061 -10.000 -4.092 1.00 79.44 71 ALA A N 1
ATOM 576 C CA . ALA A 1 71 ? 5.236 -10.838 -3.854 1.00 79.44 71 ALA A CA 1
ATOM 577 C C . ALA A 1 71 ? 5.913 -11.310 -5.153 1.00 79.44 71 ALA A C 1
ATOM 579 O O . ALA A 1 71 ? 7.094 -11.649 -5.158 1.00 79.44 71 ALA A O 1
ATOM 580 N N . GLU A 1 72 ? 5.169 -11.334 -6.260 1.00 73.50 72 GLU A N 1
ATOM 581 C CA . GLU A 1 72 ? 5.681 -11.781 -7.552 1.00 73.50 72 GLU A CA 1
ATOM 582 C C . GLU A 1 72 ? 6.334 -10.628 -8.327 1.00 73.50 72 GLU A C 1
ATOM 584 O O . GLU A 1 72 ? 5.743 -9.538 -8.423 1.00 73.50 72 GLU A O 1
ATOM 589 N N . PRO A 1 73 ? 7.513 -10.861 -8.937 1.00 68.94 73 PRO A N 1
ATOM 590 C CA . PRO A 1 73 ? 8.139 -9.879 -9.811 1.00 68.94 73 PRO A CA 1
ATOM 591 C C . PRO A 1 73 ? 7.256 -9.586 -11.031 1.00 68.94 73 PRO A C 1
ATOM 593 O O . PRO A 1 73 ? 6.332 -10.332 -11.371 1.00 68.94 73 PRO A O 1
ATOM 596 N N . ALA A 1 74 ? 7.536 -8.478 -11.717 1.00 68.69 74 ALA A N 1
ATOM 597 C CA . ALA A 1 74 ? 6.951 -8.243 -13.031 1.00 68.69 74 ALA A CA 1
ATOM 598 C C . ALA A 1 74 ? 7.284 -9.412 -13.979 1.00 68.69 74 ALA A C 1
ATOM 600 O O . ALA A 1 74 ? 8.374 -9.985 -13.920 1.00 68.69 74 ALA A O 1
ATOM 601 N N . ALA A 1 75 ? 6.336 -9.773 -14.848 1.00 70.94 75 ALA A N 1
ATOM 602 C CA . ALA A 1 75 ? 6.583 -10.782 -15.871 1.00 70.94 75 ALA A CA 1
ATOM 603 C C . ALA A 1 75 ? 7.724 -10.333 -16.801 1.00 70.94 75 ALA A C 1
ATOM 605 O O . ALA A 1 75 ? 7.949 -9.138 -17.000 1.00 70.94 75 ALA A O 1
ATOM 606 N N . ALA A 1 76 ? 8.446 -11.291 -17.387 1.00 70.62 76 ALA A N 1
ATOM 607 C CA . ALA A 1 76 ? 9.554 -10.987 -18.288 1.00 70.62 76 ALA A CA 1
ATOM 608 C C . ALA A 1 76 ? 9.102 -10.069 -19.442 1.00 70.62 76 ALA A C 1
ATOM 610 O O . ALA A 1 76 ? 8.095 -10.332 -20.096 1.00 70.62 76 ALA A O 1
ATOM 611 N N . GLY A 1 77 ? 9.849 -8.986 -19.680 1.00 69.69 77 GLY A N 1
ATOM 612 C CA . GLY A 1 77 ? 9.532 -7.993 -20.713 1.00 69.69 77 GLY A CA 1
ATOM 613 C C . GLY A 1 77 ? 8.424 -6.999 -20.344 1.00 69.69 77 GLY A C 1
ATOM 614 O O . 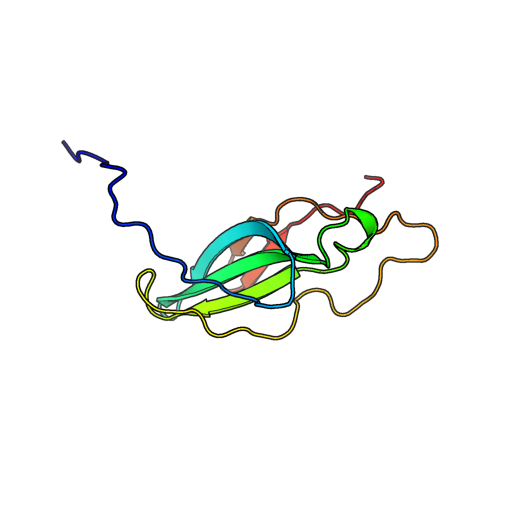GLY A 1 77 ? 8.122 -6.115 -21.142 1.00 69.69 77 GLY A O 1
ATOM 615 N N . VAL A 1 78 ? 7.836 -7.105 -19.149 1.00 69.19 78 VAL A N 1
ATOM 616 C CA . VAL A 1 78 ? 6.868 -6.135 -18.636 1.00 69.19 78 VAL A CA 1
ATOM 617 C C . VAL A 1 78 ? 7.612 -5.068 -17.855 1.00 69.19 78 VAL A C 1
ATOM 619 O O . VAL A 1 78 ? 8.358 -5.364 -16.920 1.00 69.19 78 VAL A O 1
ATOM 622 N N . ALA A 1 79 ? 7.407 -3.818 -18.261 1.00 69.00 79 ALA A N 1
ATOM 623 C CA . ALA A 1 79 ? 8.002 -2.698 -17.569 1.00 69.00 79 ALA A CA 1
ATOM 624 C C . ALA A 1 79 ? 7.460 -2.667 -16.137 1.00 69.00 79 ALA A C 1
ATOM 626 O O . ALA A 1 79 ? 6.275 -2.928 -15.909 1.00 69.00 79 ALA A O 1
ATOM 627 N N . PRO A 1 80 ? 8.303 -2.396 -15.144 1.00 67.50 80 PRO A N 1
ATOM 628 C CA . PRO A 1 80 ? 8.106 -3.037 -13.856 1.00 67.50 80 PRO A CA 1
ATOM 629 C C . PRO A 1 80 ? 7.227 -2.103 -12.965 1.00 67.50 80 PRO A C 1
ATOM 631 O O . PRO A 1 80 ? 7.246 -2.097 -11.743 1.00 67.50 80 PRO A O 1
ATOM 634 N N . GLN A 1 81 ? 6.401 -1.293 -13.627 1.00 70.88 81 GLN A N 1
ATOM 635 C CA . GLN A 1 81 ? 5.751 -0.091 -13.130 1.00 70.88 81 GLN A CA 1
ATOM 636 C C . GLN A 1 81 ? 4.361 -0.375 -12.590 1.00 70.88 81 GLN A C 1
ATOM 638 O O . GLN A 1 81 ? 3.660 -1.295 -13.031 1.00 70.88 81 GLN A O 1
ATOM 643 N N . LYS A 1 82 ? 3.939 0.483 -11.663 1.00 75.62 82 LYS A N 1
ATOM 644 C CA . LYS A 1 82 ? 2.610 0.450 -11.064 1.00 75.62 82 LYS A CA 1
ATOM 645 C C . LYS A 1 82 ? 2.081 1.866 -10.933 1.00 75.62 82 LYS A C 1
ATOM 647 O O . LYS A 1 82 ? 2.846 2.805 -10.754 1.00 75.62 82 LYS A O 1
ATOM 652 N N . HIS A 1 83 ? 0.769 2.013 -11.030 1.00 84.44 83 HIS A N 1
ATOM 653 C CA . HIS A 1 83 ? 0.100 3.260 -10.670 1.00 84.44 83 HIS A CA 1
ATOM 654 C C . HIS A 1 83 ? -0.671 3.104 -9.366 1.00 84.44 83 HIS A C 1
ATOM 656 O O . HIS A 1 83 ? -0.896 1.981 -8.905 1.00 84.44 83 HIS A O 1
ATOM 662 N N . ALA A 1 84 ? -1.076 4.254 -8.822 1.00 91.44 84 ALA A N 1
ATOM 663 C CA . ALA A 1 84 ? -1.810 4.386 -7.577 1.00 91.44 84 ALA A CA 1
ATOM 664 C C . ALA A 1 84 ? -2.889 3.297 -7.421 1.00 91.44 84 ALA A C 1
ATOM 666 O O . ALA A 1 84 ? -3.725 3.120 -8.319 1.00 91.44 84 ALA A O 1
ATOM 667 N N . PRO A 1 85 ? -2.873 2.551 -6.305 1.00 95.06 85 PRO A N 1
ATOM 668 C CA . PRO A 1 85 ? -3.909 1.574 -6.029 1.00 95.06 85 PRO A CA 1
ATOM 669 C C . PRO A 1 85 ? -5.233 2.250 -5.654 1.00 95.06 85 PRO A C 1
ATOM 671 O O . PRO A 1 85 ? -5.265 3.386 -5.185 1.00 95.06 85 PRO A O 1
ATOM 674 N N . PHE A 1 86 ? -6.333 1.516 -5.784 1.00 96.50 86 PHE A N 1
ATOM 675 C CA . PHE A 1 86 ? -7.595 1.811 -5.110 1.00 96.50 86 PHE A CA 1
ATOM 676 C C . PHE A 1 86 ? -8.283 0.516 -4.679 1.00 96.50 86 PHE A C 1
ATOM 678 O O . PHE A 1 86 ? -8.056 -0.544 -5.260 1.00 96.50 86 PHE A O 1
ATOM 685 N N . VAL A 1 87 ? -9.129 0.589 -3.653 1.00 97.56 87 VAL A N 1
ATOM 686 C CA . VAL A 1 87 ? -9.800 -0.586 -3.084 1.00 97.56 87 VAL A CA 1
ATOM 687 C C . VAL A 1 87 ? -11.311 -0.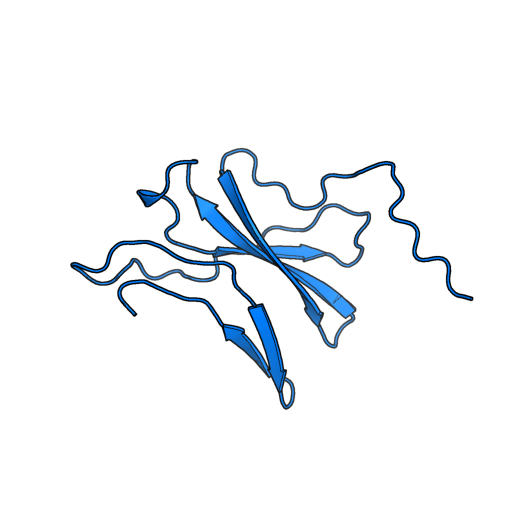402 -3.106 1.00 97.56 87 VAL A C 1
ATOM 689 O O . VAL A 1 87 ? -11.821 0.650 -2.725 1.00 97.56 87 VAL A O 1
ATOM 692 N N . ILE A 1 88 ? -12.032 -1.447 -3.519 1.00 97.31 88 ILE A N 1
ATOM 693 C CA . ILE A 1 88 ? -13.494 -1.534 -3.416 1.00 97.31 88 ILE A CA 1
ATOM 694 C C . ILE A 1 88 ? -13.854 -2.728 -2.535 1.00 97.31 88 ILE A C 1
ATOM 696 O O . ILE A 1 88 ? -13.416 -3.847 -2.793 1.00 97.31 88 ILE A O 1
ATOM 700 N N . CYS A 1 89 ? -14.695 -2.507 -1.523 1.00 97.25 89 CYS A N 1
ATOM 701 C CA . CYS A 1 89 ? -15.306 -3.595 -0.765 1.00 97.25 89 CYS A CA 1
ATOM 702 C C . CYS A 1 89 ? -16.610 -4.038 -1.443 1.00 97.25 89 CYS A C 1
ATOM 704 O O . CYS A 1 89 ? -17.523 -3.228 -1.620 1.00 97.25 89 CYS A O 1
ATOM 706 N N . ARG A 1 90 ? -16.723 -5.323 -1.781 1.00 97.00 90 ARG A N 1
ATOM 707 C CA . ARG A 1 90 ? -17.953 -5.944 -2.283 1.00 97.00 90 ARG A CA 1
ATOM 708 C C . ARG A 1 90 ? -18.180 -7.263 -1.559 1.00 97.00 90 ARG A C 1
ATOM 710 O O . ARG A 1 90 ? -17.284 -8.090 -1.498 1.00 97.00 90 ARG A O 1
ATOM 717 N N . GLU A 1 91 ? -19.371 -7.442 -0.983 1.00 95.94 91 GLU A N 1
ATOM 718 C CA . GLU A 1 91 ? -19.781 -8.707 -0.338 1.00 95.94 91 GLU A CA 1
ATOM 719 C C . GLU A 1 91 ? -18.800 -9.217 0.747 1.00 95.94 91 GLU A C 1
ATOM 721 O O . GLU A 1 91 ? -18.756 -10.396 1.064 1.00 95.94 91 GLU A O 1
ATOM 726 N N . GLY A 1 92 ? -18.040 -8.312 1.376 1.00 95.12 92 GLY A N 1
ATOM 727 C CA . GLY A 1 92 ? -17.053 -8.650 2.414 1.00 95.12 92 GLY A CA 1
ATOM 728 C C . GLY A 1 92 ? -15.649 -8.914 1.903 1.00 95.12 92 GLY A C 1
ATOM 729 O O . GLY A 1 92 ? -14.755 -9.146 2.706 1.00 95.12 92 GLY A O 1
ATOM 730 N N . VAL A 1 93 ? -15.442 -8.800 0.597 1.00 96.81 93 VAL A N 1
ATOM 731 C CA . VAL A 1 93 ? -14.139 -8.933 -0.043 1.00 96.81 93 VAL A CA 1
ATOM 732 C C . VAL A 1 93 ? -13.619 -7.553 -0.428 1.00 96.81 93 VAL A C 1
ATOM 734 O O . VAL A 1 93 ? -14.342 -6.743 -1.010 1.00 96.81 93 VAL A O 1
ATOM 737 N N . TYR A 1 94 ? -12.358 -7.281 -0.097 1.00 97.25 94 TYR A N 1
ATOM 738 C CA . TYR A 1 94 ? -11.651 -6.064 -0.489 1.00 97.25 94 TYR A CA 1
ATOM 739 C C . TYR A 1 94 ? -10.874 -6.333 -1.776 1.00 97.25 94 TYR A C 1
ATOM 741 O O . TYR A 1 94 ? -9.886 -7.063 -1.784 1.00 97.25 94 TYR A O 1
ATOM 749 N N . HIS A 1 95 ? -11.339 -5.752 -2.876 1.00 97.06 95 HIS A N 1
ATOM 750 C CA . HIS A 1 95 ? -10.718 -5.874 -4.186 1.00 97.06 95 HIS A CA 1
ATOM 751 C C . HIS A 1 95 ? -9.749 -4.716 -4.401 1.00 97.06 95 HIS A C 1
ATOM 753 O O . HIS A 1 95 ? -10.175 -3.564 -4.486 1.00 97.06 95 HIS A O 1
ATOM 759 N N . LEU A 1 96 ? -8.458 -5.033 -4.493 1.00 95.50 96 LEU A N 1
ATOM 760 C CA . LEU A 1 96 ? -7.412 -4.086 -4.859 1.00 95.50 96 LEU A CA 1
ATOM 761 C C . LEU A 1 96 ? -7.321 -3.970 -6.381 1.00 95.50 96 LEU A C 1
ATOM 763 O O . LEU A 1 96 ? -7.085 -4.954 -7.081 1.00 95.50 96 LEU A O 1
ATOM 767 N N . PHE A 1 97 ? -7.448 -2.750 -6.877 1.00 93.81 97 PHE A N 1
ATOM 768 C CA . PHE A 1 97 ? -7.251 -2.391 -8.269 1.00 93.81 97 PHE A CA 1
ATOM 769 C C . PHE A 1 97 ? -6.006 -1.530 -8.383 1.00 93.81 97 PHE A C 1
ATOM 771 O O . PHE A 1 97 ? -5.784 -0.616 -7.594 1.00 93.81 97 PHE A O 1
ATOM 778 N N . TYR A 1 98 ? -5.191 -1.822 -9.381 1.00 90.44 98 TYR A N 1
ATOM 779 C CA . TYR A 1 98 ? -4.001 -1.059 -9.709 1.00 90.44 98 TYR A CA 1
ATOM 780 C C . TYR A 1 98 ? -3.654 -1.343 -11.1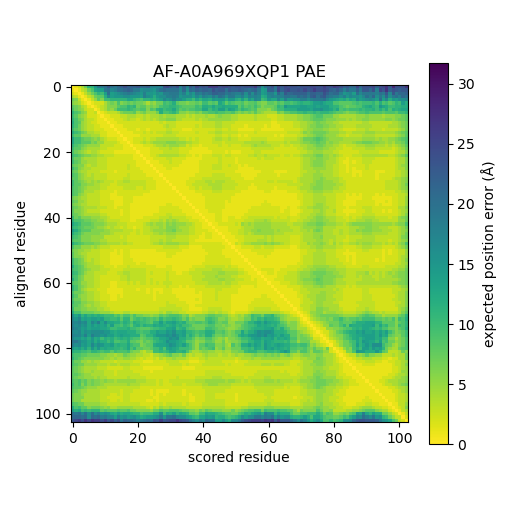71 1.00 90.44 98 TYR A C 1
ATOM 782 O O . TYR A 1 98 ? -4.096 -2.342 -11.744 1.00 90.44 98 TYR A O 1
ATOM 790 N N . ARG A 1 99 ? -2.865 -0.468 -11.789 1.00 84.81 99 ARG A N 1
ATOM 791 C CA . ARG A 1 99 ? -2.432 -0.633 -13.182 1.00 84.81 99 ARG A CA 1
ATOM 792 C C . ARG A 1 99 ? -0.986 -1.119 -13.225 1.00 84.81 99 ARG A C 1
ATOM 794 O O . ARG A 1 99 ? -0.153 -0.545 -12.529 1.00 84.81 99 ARG A O 1
ATOM 801 N N . ARG A 1 100 ? -0.695 -2.119 -14.068 1.00 78.62 100 ARG A N 1
ATOM 802 C CA . ARG A 1 100 ? 0.659 -2.485 -14.530 1.00 78.62 100 ARG A CA 1
ATOM 803 C C . ARG A 1 100 ? 0.749 -2.222 -16.043 1.00 78.62 100 ARG A C 1
ATOM 805 O O . ARG A 1 100 ? -0.089 -2.757 -16.765 1.00 78.62 100 ARG A O 1
ATOM 812 N N . PRO A 1 101 ? 1.695 -1.417 -16.543 1.00 69.38 101 PRO A N 1
ATOM 813 C CA . PRO A 1 101 ? 1.911 -1.222 -17.983 1.00 69.38 101 PRO A CA 1
ATOM 814 C C . PRO A 1 101 ? 2.439 -2.494 -18.682 1.00 69.38 101 PRO A C 1
ATOM 816 O O . PRO A 1 101 ? 3.068 -3.300 -18.003 1.00 69.38 101 PRO A O 1
ATOM 819 N N . PRO A 1 102 ? 2.257 -2.681 -20.012 1.00 61.66 102 PRO A N 1
ATOM 820 C CA . PRO A 1 102 ? 1.586 -1.789 -20.953 1.00 61.66 102 PRO A CA 1
ATOM 821 C C . PRO A 1 102 ? 0.126 -2.222 -21.181 1.00 61.66 102 PRO A C 1
ATOM 823 O O . PRO A 1 102 ? -0.160 -3.199 -21.868 1.00 61.66 102 PRO A O 1
ATOM 826 N N . GLY A 1 103 ? -0.796 -1.468 -20.596 1.00 46.03 103 GLY A N 1
ATOM 827 C CA . GLY A 1 103 ? -2.253 -1.569 -20.721 1.00 46.03 103 GLY A CA 1
ATOM 828 C C . GLY A 1 103 ? -2.885 -0.311 -20.146 1.00 46.03 103 GLY A C 1
ATOM 829 O O . GLY A 1 103 ? -4.122 -0.21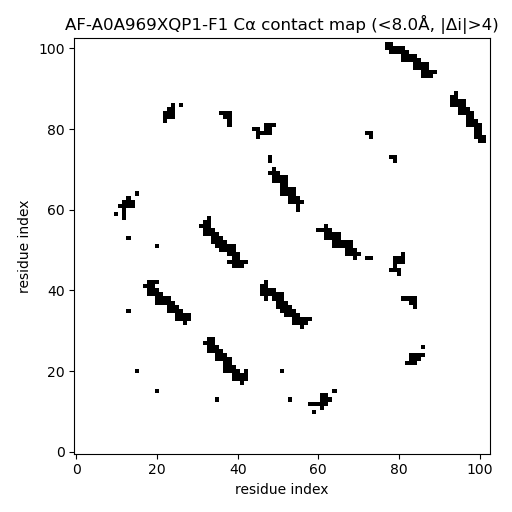1 -20.139 1.00 46.03 103 GLY A O 1
#

Secondary structure (DSSP, 8-state):
----------------TTSEEEEEEEEE-SSS-EEEEEEEESSSGGG--EEEEEEES-TTSPPEEE--S--SPPPTTS-------EEEEETTEEEEE---S--

Solvent-accessible surface area (backbone atoms only — not comparable to full-atom values): 6334 Å² total; per-residue (Å²): 132,88,82,86,72,91,74,75,88,86,81,83,32,76,85,56,97,89,44,34,74,56,54,59,30,77,51,68,52,94,89,57,41,33,39,41,36,21,37,26,26,76,75,47,73,77,45,26,51,35,28,43,29,29,37,24,81,44,94,88,41,70,37,49,78,52,74,55,74,46,83,62,74,64,58,92,95,40,60,44,40,64,51,60,40,45,75,48,78,56,100,88,43,77,46,78,46,65,49,59,50,96,119

pLDDT: mean 88.89, std 11.18, range [46.03, 98.62]